Protein AF-A0A2N6LIE4-F1 (afdb_monomer_lite)

pLDDT: mean 82.17, std 19.76, range [39.72, 97.44]

Organism: NCBI:txid2019666

Structure (mmCIF, N/CA/C/O backbone):
data_AF-A0A2N6LIE4-F1
#
_entry.id   AF-A0A2N6LIE4-F1
#
loop_
_atom_site.group_PDB
_atom_site.id
_atom_site.type_symbol
_atom_site.label_atom_id
_atom_site.label_alt_id
_atom_site.label_comp_id
_atom_site.label_asym_id
_atom_site.label_entity_id
_atom_site.label_seq_id
_atom_site.pdbx_PDB_ins_code
_atom_site.Cartn_x
_atom_site.Cartn_y
_atom_site.Cartn_z
_atom_site.occupancy
_atom_site.B_iso_or_equiv
_atom_site.auth_seq_id
_atom_site.auth_comp_id
_atom_site.auth_asym_id
_atom_site.auth_atom_id
_atom_site.pdbx_PDB_model_num
ATOM 1 N N . ASN A 1 1 ? 58.459 -21.790 2.785 1.00 42.69 1 ASN A N 1
ATOM 2 C CA . ASN A 1 1 ? 58.069 -20.694 1.878 1.00 42.69 1 ASN A CA 1
ATOM 3 C C . ASN A 1 1 ? 56.649 -20.895 1.402 1.00 42.69 1 ASN A C 1
ATOM 5 O O . ASN A 1 1 ? 56.431 -21.705 0.515 1.00 42.69 1 ASN A O 1
ATOM 9 N N . ASN A 1 2 ? 55.710 -20.230 2.072 1.00 46.06 2 ASN A N 1
ATOM 10 C CA . ASN A 1 2 ? 54.716 -19.312 1.504 1.00 46.06 2 ASN A CA 1
ATOM 11 C C . ASN A 1 2 ? 53.668 -19.055 2.594 1.00 46.06 2 ASN A C 1
ATOM 13 O O . ASN A 1 2 ? 52.950 -19.953 3.018 1.00 46.06 2 ASN A O 1
ATOM 17 N N . GLN A 1 3 ? 53.720 -17.834 3.119 1.00 49.62 3 GLN A N 1
ATOM 18 C CA . GLN A 1 3 ? 52.863 -17.273 4.158 1.00 49.62 3 GLN A CA 1
ATOM 19 C C . GLN A 1 3 ? 51.540 -16.765 3.552 1.00 49.62 3 GLN A C 1
ATOM 21 O O . GLN A 1 3 ? 51.483 -16.538 2.344 1.00 49.62 3 GLN A O 1
ATOM 26 N N . ASN A 1 4 ? 50.566 -16.501 4.439 1.00 51.69 4 ASN A N 1
ATOM 27 C CA . ASN A 1 4 ? 49.189 -15.990 4.260 1.00 51.69 4 ASN A CA 1
ATOM 28 C C . ASN A 1 4 ? 48.129 -17.107 4.234 1.00 51.69 4 ASN A C 1
ATOM 30 O O . ASN A 1 4 ? 47.901 -17.717 3.199 1.00 51.69 4 ASN A O 1
ATOM 34 N N . LEU A 1 5 ? 47.514 -17.528 5.355 1.00 52.38 5 LEU A N 1
ATOM 35 C CA . LEU A 1 5 ? 46.733 -16.744 6.338 1.00 52.38 5 LEU A CA 1
ATOM 36 C C . LEU A 1 5 ? 45.834 -15.711 5.657 1.00 52.38 5 LEU A C 1
ATOM 38 O O . LEU A 1 5 ? 46.339 -14.645 5.347 1.00 52.38 5 LEU A O 1
ATOM 42 N N . ILE A 1 6 ? 44.549 -16.045 5.469 1.00 53.78 6 ILE A N 1
ATOM 43 C CA . ILE A 1 6 ? 43.360 -15.292 5.928 1.00 53.78 6 ILE A CA 1
ATOM 44 C C . ILE A 1 6 ? 42.154 -16.273 5.906 1.00 53.78 6 ILE A C 1
ATOM 46 O O . ILE A 1 6 ? 41.657 -16.634 4.848 1.00 53.78 6 ILE A O 1
ATOM 50 N N . ASN A 1 7 ? 41.776 -16.743 7.105 1.00 53.44 7 ASN A N 1
ATOM 51 C CA . ASN A 1 7 ? 40.414 -16.896 7.665 1.00 53.44 7 ASN A CA 1
ATOM 52 C C . ASN A 1 7 ? 39.383 -17.759 6.895 1.00 53.44 7 ASN A C 1
ATOM 54 O O . ASN A 1 7 ? 38.909 -17.398 5.829 1.00 53.44 7 ASN A O 1
ATOM 58 N N . GLN A 1 8 ? 39.004 -18.961 7.348 1.00 50.31 8 GLN A N 1
ATOM 59 C CA . GLN A 1 8 ? 38.075 -19.227 8.467 1.00 50.31 8 GLN A CA 1
ATOM 60 C C . GLN A 1 8 ? 36.862 -18.270 8.532 1.00 50.31 8 GLN A C 1
ATOM 62 O O . GLN A 1 8 ? 36.960 -17.189 9.090 1.00 50.31 8 GLN A O 1
ATOM 67 N N . GLN A 1 9 ? 35.708 -18.745 8.043 1.00 51.44 9 GLN A N 1
ATOM 68 C CA . GLN A 1 9 ? 34.366 -18.428 8.566 1.00 51.44 9 GLN A CA 1
ATOM 69 C C . GLN A 1 9 ? 33.821 -16.985 8.470 1.00 51.44 9 GLN A C 1
ATOM 71 O O . GLN A 1 9 ? 33.158 -16.544 9.395 1.00 51.44 9 GLN A O 1
ATOM 76 N N . GLU A 1 10 ? 33.953 -16.268 7.355 1.00 46.16 10 GLU A N 1
ATOM 77 C CA . GLU A 1 10 ? 33.236 -14.993 7.141 1.00 46.16 10 GLU A CA 1
ATOM 78 C C . GLU A 1 10 ? 33.002 -14.831 5.621 1.00 46.16 10 GLU A C 1
ATOM 80 O O . GLU A 1 10 ? 33.961 -14.746 4.875 1.00 46.16 10 GLU A O 1
ATOM 85 N N . GLN A 1 11 ? 31.819 -14.812 5.006 1.00 47.62 11 GLN A N 1
ATOM 86 C CA . GLN A 1 11 ? 30.458 -14.604 5.471 1.00 47.62 11 GLN A CA 1
ATOM 87 C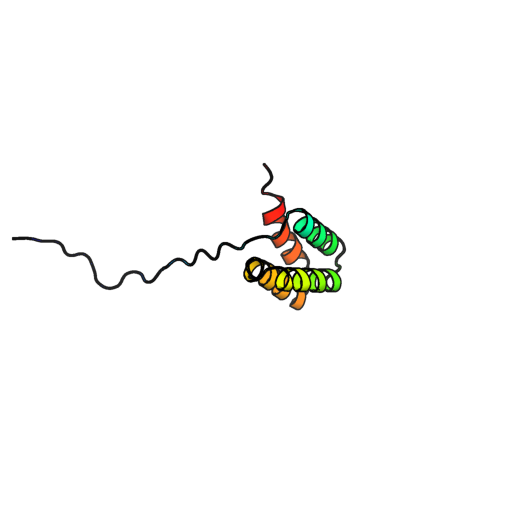 C . GLN A 1 11 ? 29.524 -15.270 4.447 1.00 47.62 11 GLN A C 1
ATOM 89 O O . GLN A 1 11 ? 29.584 -14.980 3.253 1.00 47.62 11 GLN A O 1
ATOM 94 N N . ASN A 1 12 ? 28.637 -16.144 4.920 1.00 42.16 12 ASN A N 1
ATOM 95 C CA . ASN A 1 12 ? 27.457 -16.608 4.190 1.00 42.16 12 ASN A CA 1
ATOM 96 C C . ASN A 1 12 ? 26.459 -15.449 4.031 1.00 42.16 12 ASN A C 1
ATOM 98 O O . ASN A 1 12 ? 25.358 -15.488 4.560 1.00 42.16 12 ASN A O 1
ATOM 102 N N . ASN A 1 13 ? 26.866 -14.404 3.324 1.00 46.69 13 ASN A N 1
ATOM 103 C CA . ASN A 1 13 ? 26.002 -13.341 2.856 1.00 46.69 13 ASN A CA 1
ATOM 104 C C . ASN A 1 13 ? 26.068 -13.388 1.333 1.00 46.69 13 ASN A C 1
ATOM 106 O O . ASN A 1 13 ? 26.604 -12.495 0.681 1.00 46.69 13 ASN A O 1
ATOM 110 N N . LEU A 1 14 ? 25.470 -14.433 0.752 1.00 45.72 14 LEU A N 1
ATOM 111 C CA . LEU A 1 14 ? 24.704 -14.198 -0.465 1.00 45.72 14 LEU A CA 1
ATOM 112 C C . LEU A 1 14 ? 23.641 -13.193 -0.030 1.00 45.72 14 LEU A C 1
ATOM 114 O O . LEU A 1 14 ? 22.588 -13.581 0.467 1.00 45.72 14 LEU A O 1
ATOM 118 N N . LEU A 1 15 ? 23.999 -11.907 -0.077 1.00 46.16 15 LEU A N 1
ATOM 119 C CA . LEU A 1 15 ? 23.076 -10.798 0.008 1.00 46.16 15 LEU A CA 1
ATOM 120 C C . LEU A 1 15 ? 22.092 -11.088 -1.124 1.00 46.16 15 LEU A C 1
ATOM 122 O O . LEU A 1 15 ? 22.328 -10.739 -2.279 1.00 46.16 15 LEU A O 1
ATOM 126 N N . LEU A 1 16 ? 21.018 -11.808 -0.803 1.00 43.91 16 LEU A N 1
ATOM 127 C CA . LEU A 1 16 ? 19.763 -11.699 -1.504 1.00 43.91 16 LEU A CA 1
ATOM 128 C C . LEU A 1 16 ? 19.407 -10.235 -1.293 1.00 43.91 16 LEU A C 1
ATOM 130 O O . LEU A 1 16 ? 18.743 -9.865 -0.331 1.00 43.91 16 LEU A O 1
ATOM 134 N N . THR A 1 17 ? 19.967 -9.364 -2.129 1.00 44.00 17 THR A N 1
ATOM 135 C CA . THR A 1 17 ? 19.384 -8.066 -2.385 1.00 44.00 17 THR A CA 1
ATOM 136 C C . THR A 1 17 ? 18.028 -8.412 -2.970 1.00 44.00 17 THR A C 1
ATOM 138 O O . THR A 1 17 ? 17.906 -8.560 -4.188 1.00 44.00 17 THR A O 1
ATOM 141 N N . GLU A 1 18 ? 17.051 -8.677 -2.096 1.00 55.03 18 GLU A N 1
ATOM 142 C CA . GLU A 1 18 ? 15.644 -8.789 -2.433 1.00 55.03 18 GLU A CA 1
ATOM 143 C C . GLU A 1 18 ? 15.293 -7.445 -3.043 1.00 55.03 18 GLU A C 1
ATOM 145 O O . GLU A 1 18 ? 14.962 -6.465 -2.377 1.00 55.03 18 GLU A O 1
ATOM 150 N N . THR A 1 19 ? 15.535 -7.361 -4.343 1.00 72.31 19 THR A N 1
ATOM 151 C CA . THR A 1 19 ? 15.232 -6.192 -5.129 1.00 72.31 19 THR A CA 1
ATOM 152 C C . THR A 1 19 ? 13.728 -6.229 -5.206 1.00 72.31 19 THR A C 1
ATOM 154 O O . THR A 1 19 ? 13.165 -7.031 -5.947 1.00 72.31 19 THR A O 1
ATOM 157 N N . ILE A 1 20 ? 13.083 -5.435 -4.356 1.00 80.75 20 ILE A N 1
ATOM 158 C CA . ILE A 1 20 ? 11.639 -5.280 -4.387 1.00 80.75 20 ILE A CA 1
ATOM 159 C C . ILE A 1 20 ? 11.305 -4.737 -5.774 1.00 80.75 20 ILE A C 1
ATOM 161 O O . ILE A 1 20 ? 11.572 -3.572 -6.075 1.00 80.75 20 ILE A O 1
ATOM 165 N N . ILE A 1 21 ? 10.761 -5.601 -6.631 1.00 86.06 21 ILE A N 1
ATOM 166 C CA . ILE A 1 21 ? 10.290 -5.204 -7.950 1.00 86.06 21 ILE A CA 1
ATOM 167 C C . ILE A 1 21 ? 8.957 -4.498 -7.741 1.00 86.06 21 ILE A C 1
ATOM 169 O O . ILE A 1 21 ? 7.977 -5.104 -7.305 1.00 86.06 21 ILE A O 1
ATOM 173 N N . ALA A 1 22 ? 8.939 -3.199 -8.018 1.00 85.81 22 ALA A N 1
ATOM 174 C CA . ALA A 1 22 ? 7.716 -2.419 -7.984 1.00 85.81 22 ALA A CA 1
ATOM 175 C C . ALA A 1 22 ? 6.874 -2.682 -9.249 1.00 85.81 22 ALA A C 1
ATOM 177 O O . ALA A 1 22 ? 7.445 -2.879 -10.329 1.00 85.81 22 ALA A O 1
ATOM 178 N N . PRO A 1 23 ? 5.535 -2.672 -9.138 1.00 89.81 23 PRO A N 1
ATOM 179 C CA . PRO A 1 23 ? 4.650 -2.642 -10.297 1.00 89.81 23 PRO A CA 1
ATOM 180 C C . PRO A 1 23 ? 4.793 -1.324 -11.089 1.00 89.81 23 PRO A C 1
ATOM 182 O O . PRO A 1 23 ? 5.453 -0.388 -10.620 1.00 89.81 23 PRO A O 1
ATOM 185 N N . PRO A 1 24 ? 4.195 -1.241 -12.293 1.00 91.19 24 PRO A N 1
ATOM 186 C CA . PRO A 1 24 ? 4.125 -0.020 -13.093 1.00 91.19 24 PRO A CA 1
ATOM 187 C C . PRO A 1 24 ? 3.685 1.215 -12.301 1.00 91.19 24 PRO A C 1
ATOM 189 O O . PRO A 1 24 ? 2.915 1.135 -11.342 1.00 91.19 24 PRO A O 1
ATOM 192 N N . ILE A 1 25 ? 4.157 2.388 -12.725 1.00 90.06 25 ILE A N 1
ATOM 193 C CA . ILE A 1 25 ? 3.909 3.648 -12.016 1.00 90.06 25 ILE A CA 1
ATOM 194 C C . ILE A 1 25 ? 2.414 3.999 -11.958 1.00 90.06 25 ILE A C 1
ATOM 196 O O . ILE A 1 25 ? 1.968 4.637 -11.005 1.00 90.06 25 ILE A O 1
ATOM 200 N N . GLU A 1 26 ? 1.620 3.563 -12.937 1.00 92.19 26 GLU A N 1
ATOM 201 C CA . GLU A 1 26 ? 0.162 3.694 -12.943 1.00 92.19 26 GLU A CA 1
ATOM 202 C C . GLU A 1 26 ? -0.474 2.967 -11.750 1.00 92.19 26 GLU A C 1
ATOM 204 O O . GLU A 1 26 ? -1.284 3.560 -11.031 1.00 92.19 26 GLU A O 1
ATOM 209 N N . ASP A 1 27 ? -0.043 1.732 -11.481 1.00 94.19 27 ASP A N 1
ATOM 210 C CA . ASP A 1 27 ? -0.528 0.933 -10.354 1.00 94.19 27 ASP A CA 1
ATOM 211 C C . ASP A 1 27 ? -0.108 1.565 -9.020 1.00 94.19 27 ASP A C 1
ATOM 213 O O . ASP A 1 27 ? -0.913 1.682 -8.093 1.00 94.19 27 ASP A O 1
ATOM 217 N N . ILE A 1 28 ? 1.132 2.063 -8.928 1.00 94.69 28 ILE A N 1
ATOM 218 C CA . ILE A 1 28 ? 1.615 2.789 -7.742 1.00 94.69 28 ILE A CA 1
ATOM 219 C C . ILE A 1 28 ? 0.770 4.044 -7.481 1.00 94.69 28 ILE A C 1
ATOM 221 O O . ILE A 1 28 ? 0.372 4.293 -6.341 1.00 94.69 28 ILE A O 1
ATOM 225 N N . ASN A 1 29 ? 0.471 4.829 -8.520 1.00 94.25 29 ASN A N 1
ATOM 226 C CA . ASN A 1 29 ? -0.356 6.030 -8.407 1.00 94.25 29 ASN A CA 1
ATOM 227 C C . ASN A 1 29 ? -1.781 5.701 -7.953 1.00 94.25 29 ASN A C 1
ATOM 229 O O . ASN A 1 29 ? -2.319 6.387 -7.080 1.00 94.25 29 ASN A O 1
ATOM 233 N N . GLN A 1 30 ? -2.380 4.637 -8.494 1.00 95.94 30 GLN A N 1
ATOM 234 C CA . GLN A 1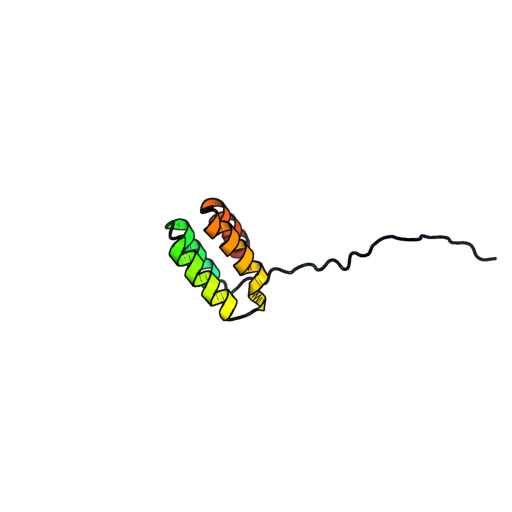 30 ? -3.703 4.173 -8.080 1.00 95.94 30 GLN A CA 1
ATOM 235 C C . GLN A 1 30 ? -3.713 3.763 -6.602 1.00 95.94 30 GLN A C 1
ATOM 237 O O . GLN A 1 30 ? -4.587 4.189 -5.843 1.00 95.94 30 GLN A O 1
ATOM 242 N N . LEU A 1 31 ? -2.727 2.976 -6.165 1.00 96.75 31 LEU A N 1
ATOM 243 C CA . LEU A 1 31 ? -2.586 2.585 -4.761 1.00 96.75 31 LEU A CA 1
ATOM 244 C C . LEU A 1 31 ? -2.390 3.804 -3.851 1.00 96.75 31 LEU A C 1
ATOM 246 O O . LEU A 1 31 ? -2.967 3.863 -2.762 1.00 96.75 31 LEU A O 1
ATOM 250 N N . TYR A 1 32 ? -1.615 4.793 -4.297 1.00 96.25 32 TYR A N 1
ATOM 251 C CA . TYR A 1 32 ? -1.344 6.001 -3.526 1.00 96.25 32 TYR A CA 1
ATOM 252 C C . TYR A 1 32 ? -2.583 6.894 -3.391 1.00 96.25 32 TYR A C 1
ATOM 254 O O . TYR A 1 32 ? -2.880 7.361 -2.292 1.00 96.25 32 TYR A O 1
ATOM 262 N N . ASP A 1 33 ? -3.370 7.064 -4.454 1.00 96.69 33 ASP A N 1
ATOM 263 C CA . ASP A 1 33 ? -4.654 7.773 -4.403 1.00 96.69 33 ASP A CA 1
ATOM 264 C C . ASP A 1 33 ? -5.641 7.099 -3.430 1.00 96.69 33 ASP A C 1
ATOM 266 O O . ASP A 1 33 ? -6.267 7.765 -2.596 1.00 96.69 33 ASP A O 1
ATOM 270 N N . LEU A 1 34 ? -5.728 5.765 -3.455 1.00 97.44 34 LEU A N 1
ATOM 271 C CA . LEU A 1 34 ? -6.526 5.012 -2.485 1.00 97.44 34 LEU A CA 1
ATOM 272 C C . LEU A 1 34 ? -6.016 5.209 -1.049 1.00 97.44 34 LEU A C 1
ATOM 274 O O . LEU A 1 34 ? -6.828 5.330 -0.124 1.00 97.44 34 LEU A O 1
ATOM 278 N N . ALA A 1 35 ? -4.695 5.282 -0.860 1.00 96.19 35 ALA A N 1
ATOM 279 C CA . ALA A 1 35 ? -4.067 5.534 0.433 1.00 96.19 35 ALA A CA 1
ATOM 280 C C . ALA A 1 35 ? -4.361 6.944 0.970 1.00 96.19 35 ALA A C 1
ATOM 282 O O . ALA A 1 35 ? -4.660 7.094 2.157 1.00 96.19 35 ALA A O 1
ATOM 283 N N . LEU A 1 36 ? -4.365 7.965 0.108 1.00 95.31 36 LEU A N 1
ATOM 284 C CA . LEU A 1 36 ? -4.770 9.330 0.463 1.00 95.31 36 LEU A CA 1
ATOM 285 C C . LEU A 1 36 ? -6.251 9.410 0.859 1.00 95.31 36 LEU A C 1
ATOM 287 O O . LEU A 1 36 ? -6.618 10.163 1.758 1.00 95.31 36 LEU A O 1
ATOM 291 N N . LYS A 1 37 ? -7.105 8.597 0.229 1.00 96.50 37 LYS A N 1
ATOM 292 C CA . LYS A 1 37 ? -8.545 8.507 0.525 1.00 96.50 37 LYS A CA 1
ATOM 293 C C . LYS A 1 37 ? -8.877 7.591 1.712 1.00 96.50 37 LYS A C 1
ATOM 295 O O . LYS A 1 37 ? -10.056 7.396 2.009 1.00 96.50 37 LYS A O 1
ATOM 300 N N . GLY A 1 38 ? -7.878 6.977 2.356 1.00 94.75 38 GLY A N 1
ATOM 301 C CA . GLY A 1 38 ? -8.075 6.044 3.472 1.00 94.75 38 GLY A CA 1
ATOM 302 C C . GLY A 1 38 ? -8.800 4.747 3.089 1.00 94.75 38 GLY A C 1
ATOM 303 O O . GLY A 1 38 ? -9.415 4.097 3.934 1.00 94.75 38 GLY A O 1
ATOM 304 N N . ARG A 1 39 ? -8.774 4.354 1.810 1.00 97.00 39 ARG A N 1
ATOM 305 C CA . ARG A 1 39 ? -9.530 3.209 1.278 1.00 97.00 39 ARG A CA 1
ATOM 306 C C . ARG A 1 39 ? -8.780 1.888 1.479 1.00 97.00 39 ARG A C 1
ATOM 308 O O . ARG A 1 39 ? -8.506 1.185 0.514 1.00 97.00 39 ARG A O 1
ATOM 315 N N . ILE A 1 40 ? -8.499 1.517 2.729 1.00 94.25 40 ILE A N 1
ATOM 316 C CA . ILE A 1 40 ? -7.675 0.340 3.084 1.00 94.25 40 ILE A CA 1
ATOM 317 C C . ILE A 1 40 ? -8.171 -0.955 2.420 1.00 94.25 40 ILE A C 1
ATOM 319 O O . ILE A 1 40 ? -7.378 -1.681 1.832 1.00 94.25 40 ILE A O 1
ATOM 323 N N . VAL A 1 41 ? -9.483 -1.208 2.426 1.00 95.25 41 VAL A N 1
ATOM 324 C CA . VAL A 1 41 ? -10.065 -2.406 1.787 1.00 95.25 41 VAL A CA 1
ATOM 325 C C . VAL A 1 41 ? -9.855 -2.410 0.267 1.00 95.25 41 VAL A C 1
ATOM 327 O O . VAL A 1 41 ? -9.679 -3.467 -0.332 1.00 95.25 41 VAL A O 1
ATOM 330 N N . ALA A 1 42 ? -9.881 -1.241 -0.378 1.00 96.88 42 ALA A N 1
ATOM 331 C CA . ALA A 1 42 ? -9.630 -1.143 -1.814 1.00 96.88 42 ALA A CA 1
ATOM 332 C C . ALA A 1 42 ? -8.143 -1.346 -2.135 1.00 96.88 42 ALA A C 1
ATOM 334 O O . ALA A 1 42 ? -7.836 -2.040 -3.097 1.00 96.88 42 ALA A O 1
ATOM 335 N N . ILE A 1 43 ? -7.244 -0.803 -1.303 1.00 96.94 43 ILE A N 1
ATOM 336 C CA . ILE A 1 43 ? -5.793 -1.026 -1.407 1.00 96.94 43 ILE A CA 1
ATOM 337 C C . ILE A 1 43 ? -5.499 -2.520 -1.320 1.00 96.94 43 ILE A C 1
ATOM 339 O O . ILE A 1 43 ? -4.857 -3.060 -2.209 1.00 96.94 43 ILE A O 1
ATOM 343 N N . GLN A 1 44 ? -6.022 -3.196 -0.293 1.00 96.38 44 GLN A N 1
ATOM 344 C CA . GLN A 1 44 ? -5.820 -4.630 -0.107 1.00 96.38 44 GLN A CA 1
ATOM 345 C C . GLN A 1 44 ? -6.234 -5.427 -1.352 1.00 96.38 44 GLN A C 1
ATOM 347 O O . GLN A 1 44 ? -5.438 -6.201 -1.871 1.00 96.38 44 GLN A O 1
ATOM 352 N N . LYS A 1 45 ? -7.445 -5.188 -1.873 1.00 96.81 45 LYS A N 1
ATOM 353 C CA . LYS A 1 45 ? -7.939 -5.878 -3.074 1.00 96.81 45 LYS A CA 1
ATOM 354 C C . LYS A 1 45 ? -7.056 -5.646 -4.293 1.00 96.81 45 LYS A C 1
ATOM 356 O O . LYS A 1 45 ? -6.864 -6.561 -5.084 1.00 96.81 45 LYS A O 1
ATOM 361 N N . GLU A 1 46 ? -6.569 -4.427 -4.482 1.00 95.88 46 GLU A N 1
ATOM 362 C CA . GLU A 1 46 ? -5.742 -4.106 -5.642 1.00 95.88 46 GLU A CA 1
ATOM 363 C C . GLU A 1 46 ? -4.355 -4.741 -5.541 1.00 95.88 46 GLU A C 1
ATOM 365 O O . GLU A 1 46 ? -3.857 -5.315 -6.504 1.00 95.88 46 GLU A O 1
ATOM 370 N N . VAL A 1 47 ? -3.774 -4.736 -4.344 1.00 95.69 47 VAL A N 1
ATOM 371 C CA . VAL A 1 47 ? -2.494 -5.387 -4.064 1.00 95.69 47 VAL A CA 1
ATOM 372 C C . VAL A 1 47 ? -2.590 -6.908 -4.207 1.00 95.69 47 VAL A C 1
ATOM 374 O O . VAL A 1 47 ? -1.686 -7.523 -4.767 1.00 95.69 47 VAL A O 1
ATOM 377 N N . GLU A 1 48 ? -3.693 -7.522 -3.771 1.00 95.31 48 GLU A N 1
ATOM 378 C CA . GLU A 1 48 ? -3.953 -8.953 -3.976 1.00 95.31 48 GLU A CA 1
ATOM 379 C C . GLU A 1 48 ? -4.040 -9.310 -5.467 1.00 95.31 48 GLU A C 1
ATOM 381 O O . GLU A 1 48 ? -3.483 -10.326 -5.883 1.00 95.31 48 GLU A O 1
ATOM 386 N N . LYS A 1 49 ? -4.673 -8.467 -6.296 1.00 94.94 49 LYS A N 1
ATOM 387 C CA . LYS A 1 49 ? -4.679 -8.666 -7.755 1.00 94.94 49 LYS A CA 1
ATOM 388 C C . LYS A 1 49 ? -3.281 -8.543 -8.352 1.00 94.94 49 LYS A C 1
ATOM 390 O O . LYS A 1 49 ? -2.924 -9.358 -9.193 1.00 94.94 49 LYS A O 1
ATOM 395 N N . LEU A 1 50 ? -2.494 -7.554 -7.925 1.00 93.69 50 LEU A N 1
ATOM 396 C CA . LEU A 1 50 ? -1.120 -7.370 -8.405 1.00 93.69 50 LEU A CA 1
ATOM 397 C C . LEU A 1 50 ? -0.239 -8.577 -8.069 1.00 93.69 50 LEU A C 1
ATOM 399 O O . LEU A 1 50 ? 0.521 -9.029 -8.920 1.00 93.69 50 LEU A O 1
ATOM 403 N N . ALA A 1 51 ? -0.394 -9.140 -6.869 1.00 91.88 51 ALA A N 1
ATOM 404 C CA . ALA A 1 51 ? 0.322 -10.345 -6.455 1.00 91.88 51 ALA A CA 1
ATOM 405 C C . ALA A 1 51 ? -0.053 -11.571 -7.305 1.00 91.88 51 ALA A C 1
ATOM 407 O O . ALA A 1 51 ? 0.788 -12.428 -7.556 1.00 91.88 51 ALA A O 1
ATOM 408 N N . GLN A 1 52 ? -1.312 -11.656 -7.749 1.00 92.81 52 GLN A N 1
ATOM 409 C CA . GLN A 1 52 ? -1.793 -12.718 -8.640 1.00 92.81 52 GLN A CA 1
ATOM 410 C C . GLN A 1 52 ? -1.403 -12.500 -10.106 1.00 92.81 52 GLN A C 1
ATOM 412 O O . GLN A 1 52 ? -1.330 -13.467 -10.861 1.00 92.81 52 GLN A O 1
ATOM 417 N N . LEU A 1 53 ? -1.195 -11.248 -10.520 1.00 91.88 53 LEU A N 1
ATOM 418 C CA . LEU A 1 53 ? -0.836 -10.897 -11.890 1.00 91.88 53 LEU A CA 1
ATOM 419 C C . LEU A 1 53 ? 0.603 -11.305 -12.215 1.00 91.88 53 LEU A C 1
ATOM 421 O 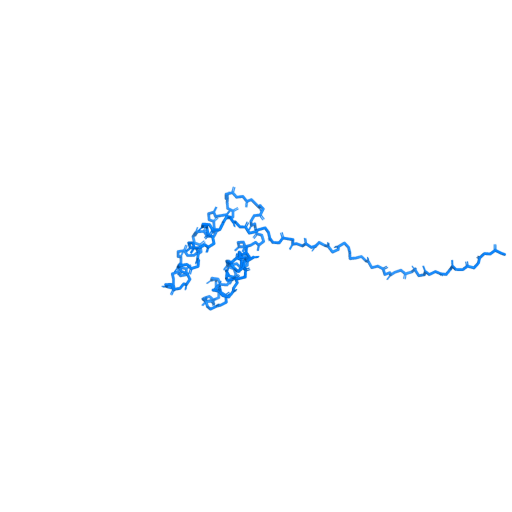O . LEU A 1 53 ? 0.861 -11.823 -13.299 1.00 91.88 53 LEU A O 1
ATOM 425 N N . ASP A 1 54 ? 1.529 -11.056 -11.289 1.00 89.25 54 ASP A N 1
ATOM 426 C CA . ASP A 1 54 ? 2.944 -11.354 -11.481 1.00 89.25 54 ASP A CA 1
ATOM 427 C C . ASP A 1 54 ? 3.646 -11.604 -10.139 1.00 89.25 54 ASP A C 1
ATOM 429 O O . ASP A 1 54 ? 3.740 -10.723 -9.280 1.00 89.25 54 ASP A O 1
ATOM 433 N N . GLU A 1 55 ? 4.198 -12.808 -9.978 1.00 88.88 55 GLU A N 1
ATOM 434 C CA . GLU A 1 55 ? 4.900 -13.228 -8.760 1.00 88.88 55 GLU A CA 1
ATOM 435 C C . GLU A 1 55 ? 6.120 -12.353 -8.443 1.00 88.88 55 GLU A C 1
ATOM 437 O O . GLU A 1 55 ? 6.538 -12.265 -7.286 1.00 88.88 55 GLU A O 1
ATOM 442 N N . ARG A 1 56 ? 6.677 -11.645 -9.436 1.00 90.31 56 ARG A N 1
ATOM 443 C CA . ARG A 1 56 ? 7.797 -10.717 -9.226 1.00 90.31 56 ARG A CA 1
ATOM 444 C C . ARG A 1 56 ? 7.425 -9.570 -8.288 1.00 90.31 56 ARG A C 1
ATOM 446 O O . ARG A 1 56 ? 8.300 -9.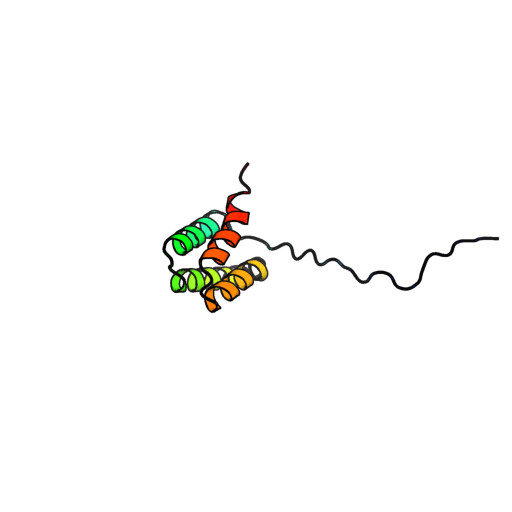050 -7.603 1.00 90.31 56 ARG A O 1
ATOM 453 N N . TYR A 1 57 ? 6.142 -9.211 -8.204 1.00 91.56 57 TYR A N 1
ATOM 454 C CA . TYR A 1 57 ? 5.647 -8.183 -7.287 1.00 91.56 57 TYR A CA 1
ATOM 455 C C . TYR A 1 57 ? 5.377 -8.712 -5.873 1.00 91.56 57 TYR A C 1
ATOM 457 O O . TYR A 1 57 ? 4.929 -7.950 -5.017 1.00 91.56 57 TYR A O 1
ATOM 465 N N . SER A 1 58 ? 5.637 -9.992 -5.585 1.00 89.44 58 SER A N 1
ATOM 466 C CA . SER A 1 58 ? 5.326 -10.610 -4.289 1.00 89.44 58 SER A CA 1
ATOM 467 C C . SER A 1 58 ? 5.927 -9.834 -3.109 1.00 89.44 58 SER A C 1
ATOM 469 O O . SER A 1 58 ? 5.193 -9.429 -2.214 1.00 89.44 58 SER A O 1
ATOM 471 N N . SER A 1 59 ? 7.219 -9.491 -3.145 1.00 90.75 59 SER A N 1
ATOM 472 C CA . SER A 1 59 ? 7.854 -8.724 -2.059 1.00 90.75 59 SER A CA 1
ATOM 473 C C . SER A 1 59 ? 7.231 -7.335 -1.866 1.00 90.75 59 SER A C 1
ATOM 475 O O . SER A 1 59 ? 7.042 -6.884 -0.740 1.00 90.75 59 SER A O 1
ATOM 477 N N . PHE A 1 60 ? 6.865 -6.659 -2.960 1.00 93.88 60 PHE A N 1
ATOM 478 C CA . PHE A 1 60 ? 6.209 -5.349 -2.908 1.00 93.88 60 PHE A CA 1
ATOM 479 C C . PHE A 1 60 ? 4.799 -5.450 -2.314 1.00 93.88 60 PHE A C 1
ATOM 481 O O . PHE A 1 60 ? 4.407 -4.676 -1.440 1.00 93.88 60 PHE A O 1
ATOM 488 N N . THR A 1 61 ? 4.028 -6.419 -2.799 1.00 95.19 61 THR A N 1
ATOM 489 C CA . THR A 1 61 ? 2.629 -6.611 -2.420 1.00 95.19 61 THR A CA 1
ATOM 490 C C . THR A 1 61 ? 2.502 -7.099 -0.980 1.00 95.19 61 THR A C 1
ATOM 492 O O . THR A 1 61 ? 1.662 -6.589 -0.243 1.00 95.19 61 THR A O 1
ATOM 495 N N . GLN A 1 62 ? 3.375 -8.004 -0.532 1.00 95.19 62 GLN A N 1
ATOM 496 C CA . GLN A 1 62 ? 3.406 -8.494 0.847 1.00 95.19 62 GLN A CA 1
ATOM 497 C C . GLN A 1 62 ? 3.613 -7.373 1.868 1.00 95.19 62 GLN A C 1
ATOM 499 O O . GLN A 1 62 ? 2.906 -7.344 2.878 1.00 95.19 62 GLN A O 1
ATOM 504 N N . GLU A 1 63 ? 4.511 -6.425 1.591 1.00 94.62 63 GLU A N 1
ATOM 505 C CA . GLU A 1 63 ? 4.758 -5.292 2.486 1.00 94.62 63 GLU A CA 1
ATOM 506 C C . GLU A 1 63 ? 3.494 -4.436 2.650 1.00 94.62 63 GLU A C 1
ATOM 508 O O . GLU A 1 63 ? 3.062 -4.145 3.767 1.00 94.62 63 GLU A O 1
ATOM 513 N N . ILE A 1 64 ? 2.812 -4.103 1.549 1.00 95.50 64 ILE A N 1
ATOM 514 C CA . ILE A 1 64 ? 1.568 -3.326 1.627 1.00 95.50 64 ILE A CA 1
ATOM 515 C C . ILE A 1 64 ? 0.463 -4.128 2.318 1.00 95.50 64 ILE A C 1
ATOM 517 O O . ILE A 1 64 ? -0.247 -3.575 3.160 1.00 95.50 64 ILE A O 1
ATOM 521 N N . LEU A 1 65 ? 0.321 -5.426 2.028 1.00 95.94 65 LEU A N 1
ATOM 522 C CA . LEU A 1 65 ? -0.671 -6.276 2.693 1.00 95.94 65 LEU A CA 1
ATOM 523 C C . LEU A 1 65 ? -0.453 -6.300 4.206 1.00 95.94 65 LEU A C 1
ATOM 525 O O . LEU A 1 65 ? -1.408 -6.111 4.964 1.00 95.94 65 LEU A O 1
ATOM 529 N N . HIS A 1 66 ? 0.793 -6.428 4.656 1.00 96.31 66 HIS A N 1
ATOM 530 C CA . HIS A 1 66 ? 1.138 -6.368 6.071 1.00 96.31 66 HIS A CA 1
ATOM 531 C C . HIS A 1 66 ? 0.702 -5.045 6.725 1.00 96.31 66 HIS A C 1
ATOM 533 O O . HIS A 1 66 ? 0.107 -5.037 7.808 1.00 96.31 66 HIS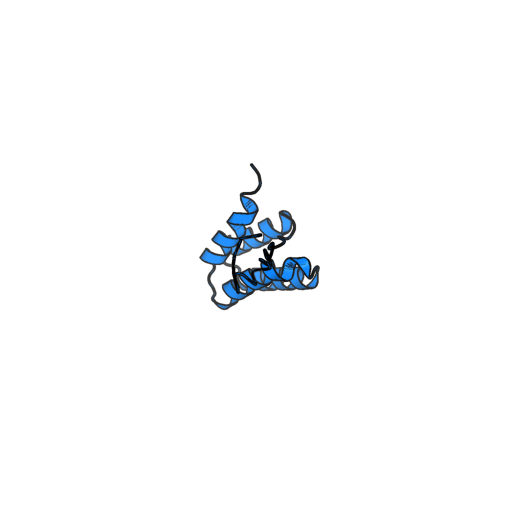 A O 1
ATOM 539 N N . LEU A 1 67 ? 0.929 -3.919 6.046 1.00 96.06 67 LEU A N 1
ATOM 540 C CA . LEU A 1 67 ? 0.515 -2.600 6.524 1.00 96.06 67 LEU A CA 1
ATOM 541 C C . LEU A 1 67 ? -1.014 -2.424 6.516 1.00 96.06 67 LEU A C 1
ATOM 543 O O . LEU A 1 67 ? -1.563 -1.814 7.439 1.00 96.06 67 LEU A O 1
ATOM 547 N N . THR A 1 68 ? -1.721 -2.983 5.524 1.00 94.69 68 THR A N 1
ATOM 548 C CA . THR A 1 68 ? -3.196 -2.943 5.468 1.00 94.69 68 THR A CA 1
ATOM 549 C C . THR A 1 68 ? -3.834 -3.723 6.616 1.00 94.69 68 THR A C 1
AT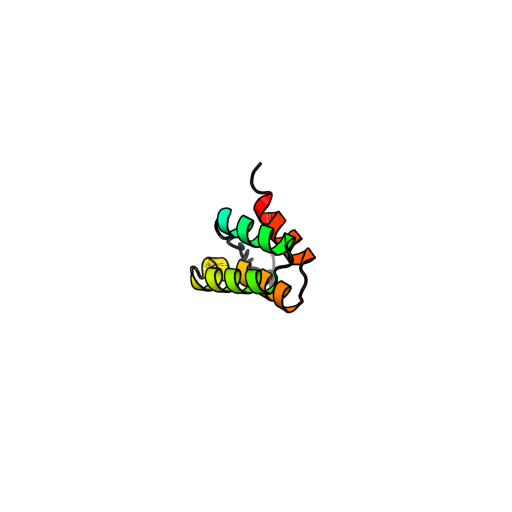OM 551 O O . THR A 1 68 ? -4.767 -3.215 7.235 1.00 94.69 68 THR A O 1
ATOM 554 N N . GLN A 1 69 ? -3.286 -4.890 6.978 1.00 94.56 69 GLN A N 1
ATOM 555 C CA . GLN A 1 69 ? -3.754 -5.699 8.113 1.00 94.56 69 GLN A CA 1
ATOM 556 C C . GLN A 1 69 ? -3.616 -4.962 9.450 1.00 94.56 69 GLN A C 1
ATOM 558 O O . GLN A 1 69 ? -4.432 -5.134 10.354 1.00 94.56 69 GLN A O 1
ATOM 563 N N . LYS A 1 70 ? -2.594 -4.110 9.570 1.00 95.50 70 LYS A N 1
ATOM 564 C CA . LYS A 1 70 ? -2.359 -3.257 10.741 1.00 95.50 70 LYS A CA 1
ATOM 565 C C . LYS A 1 70 ? -3.080 -1.907 10.667 1.00 95.50 70 LYS A C 1
ATOM 567 O O . LYS A 1 70 ? -2.910 -1.089 11.567 1.00 95.50 70 LYS A O 1
ATOM 572 N N . PHE A 1 71 ? -3.853 -1.653 9.608 1.00 93.12 71 PHE A N 1
ATOM 573 C CA . PHE A 1 71 ? -4.517 -0.375 9.335 1.00 93.12 71 PHE A CA 1
ATOM 574 C C . PHE A 1 71 ? -3.559 0.836 9.341 1.00 93.12 71 PHE A C 1
ATOM 576 O O . PHE A 1 71 ? -3.949 1.962 9.655 1.00 93.12 71 PHE A O 1
ATOM 583 N N . GLN A 1 72 ? -2.290 0.628 8.975 1.00 95.81 72 GLN A N 1
ATOM 584 C CA . GLN A 1 72 ? -1.241 1.651 9.032 1.00 95.81 72 GLN A CA 1
ATOM 585 C C . GLN A 1 72 ? -1.223 2.513 7.765 1.00 95.81 72 GLN A C 1
ATOM 587 O O . GLN A 1 72 ? -0.271 2.492 6.988 1.00 95.81 72 GLN A O 1
ATOM 592 N N . ILE A 1 73 ? -2.280 3.301 7.553 1.00 94.50 73 ILE A N 1
ATOM 593 C CA . ILE A 1 73 ? -2.458 4.082 6.318 1.00 94.50 73 ILE A CA 1
ATOM 594 C C . ILE A 1 73 ? -1.295 5.042 6.027 1.00 94.50 73 ILE A C 1
ATOM 596 O O . ILE A 1 73 ? -0.869 5.159 4.882 1.00 94.50 73 ILE A O 1
ATOM 600 N N . ASN A 1 74 ? -0.731 5.671 7.061 1.00 95.44 74 ASN A N 1
ATOM 601 C CA . ASN A 1 74 ? 0.401 6.588 6.909 1.00 95.44 74 ASN A CA 1
ATOM 602 C C . ASN A 1 74 ? 1.655 5.849 6.423 1.00 95.44 74 ASN A C 1
ATOM 604 O O . ASN A 1 74 ? 2.321 6.323 5.508 1.00 95.44 74 ASN A O 1
ATOM 608 N N . ALA A 1 75 ? 1.919 4.654 6.958 1.00 96.06 75 ALA A N 1
ATOM 609 C CA . ALA A 1 75 ? 3.046 3.831 6.529 1.00 96.06 75 ALA A CA 1
ATOM 610 C C . ALA A 1 75 ? 2.878 3.356 5.076 1.00 96.06 75 ALA A C 1
ATOM 612 O O . ALA A 1 75 ? 3.847 3.344 4.324 1.00 96.06 75 ALA A O 1
ATOM 613 N N . ILE A 1 76 ? 1.647 3.037 4.650 1.00 95.88 76 ILE A N 1
ATOM 614 C CA . ILE A 1 76 ? 1.350 2.704 3.245 1.00 95.88 76 ILE A CA 1
ATOM 615 C C . ILE A 1 76 ? 1.678 3.895 2.337 1.00 95.88 76 ILE A C 1
ATOM 617 O O . ILE A 1 76 ? 2.335 3.728 1.312 1.00 95.88 76 ILE A O 1
ATOM 621 N N . GLN A 1 77 ? 1.262 5.108 2.715 1.00 95.00 77 GLN A N 1
ATOM 622 C CA . GLN A 1 77 ? 1.568 6.316 1.943 1.00 95.00 77 GLN A CA 1
ATOM 623 C C . GLN A 1 77 ? 3.078 6.563 1.849 1.00 95.00 77 GLN A C 1
ATOM 625 O O . GLN A 1 77 ? 3.582 6.857 0.767 1.00 95.00 77 GLN A O 1
ATOM 630 N N . GLU A 1 78 ? 3.805 6.449 2.961 1.00 94.69 78 GLU A N 1
ATOM 631 C CA . GLU A 1 78 ? 5.261 6.618 2.988 1.00 94.69 78 GLU A CA 1
ATOM 632 C C . GLU A 1 78 ? 5.984 5.557 2.162 1.00 94.69 78 GLU A C 1
ATOM 634 O O . GLU A 1 78 ? 6.938 5.879 1.457 1.00 94.69 78 GLU A O 1
ATOM 639 N N . PHE A 1 79 ? 5.518 4.309 2.208 1.00 93.69 79 PHE A N 1
ATOM 640 C CA . PHE A 1 79 ? 6.050 3.228 1.391 1.00 93.69 79 PHE A CA 1
ATOM 641 C C . PHE A 1 79 ? 5.864 3.519 -0.102 1.00 93.69 79 PHE A C 1
ATOM 643 O O . PHE A 1 79 ? 6.844 3.536 -0.842 1.00 93.69 79 PHE A O 1
ATOM 650 N N . LEU A 1 80 ? 4.641 3.840 -0.535 1.00 93.75 80 LEU A N 1
ATOM 651 C CA . LEU A 1 80 ? 4.323 4.124 -1.940 1.00 93.75 80 LEU A CA 1
ATOM 652 C C . LEU A 1 80 ? 5.066 5.357 -2.478 1.00 93.75 80 LEU A C 1
ATOM 654 O O . LEU A 1 80 ? 5.546 5.341 -3.610 1.00 93.75 80 LEU A O 1
ATOM 658 N N . LYS A 1 81 ? 5.249 6.400 -1.655 1.00 91.75 81 LYS A N 1
ATOM 659 C CA . LYS A 1 81 ? 6.025 7.599 -2.024 1.00 91.75 81 LYS A CA 1
ATOM 660 C C . LYS A 1 81 ? 7.456 7.284 -2.459 1.00 91.75 81 LYS A C 1
ATOM 662 O O . LYS A 1 81 ? 7.966 7.962 -3.345 1.00 91.75 81 LYS A O 1
ATOM 667 N N . LYS A 1 82 ? 8.098 6.260 -1.883 1.00 90.06 82 LYS A N 1
ATOM 668 C CA . LYS A 1 82 ? 9.469 5.860 -2.258 1.00 90.06 82 LYS A CA 1
ATOM 669 C C . LYS A 1 82 ? 9.573 5.469 -3.734 1.00 90.06 82 LYS A C 1
ATOM 671 O O . LYS A 1 82 ? 10.616 5.682 -4.336 1.00 90.06 82 LYS A O 1
ATOM 676 N N . TYR A 1 83 ? 8.490 4.944 -4.302 1.00 88.88 83 TYR A N 1
ATOM 677 C CA . TYR A 1 83 ? 8.418 4.503 -5.695 1.00 88.88 83 TYR A CA 1
ATOM 678 C C . TYR A 1 83 ? 7.908 5.600 -6.637 1.00 88.88 83 TYR A C 1
ATOM 680 O O . TYR A 1 83 ? 8.247 5.596 -7.815 1.00 88.88 83 TYR A O 1
ATOM 688 N N . LEU A 1 84 ? 7.158 6.579 -6.118 1.00 85.62 84 LEU A N 1
ATOM 689 C CA . LEU A 1 84 ? 6.743 7.768 -6.872 1.00 85.62 84 LEU A CA 1
ATOM 690 C C . LEU A 1 84 ? 7.894 8.763 -7.090 1.00 85.62 84 LEU A C 1
ATOM 692 O O . LEU A 1 84 ? 7.940 9.436 -8.115 1.00 85.62 84 LEU A O 1
ATOM 696 N N . SER A 1 85 ? 8.834 8.848 -6.145 1.00 66.94 85 SER A N 1
ATOM 697 C CA . SER A 1 85 ? 9.964 9.788 -6.203 1.00 66.94 85 SER A CA 1
ATOM 698 C C . SER A 1 85 ? 11.112 9.356 -7.130 1.00 66.94 85 SER A C 1
ATOM 700 O O . SER A 1 85 ? 12.110 10.065 -7.212 1.00 66.94 85 SER A O 1
ATOM 702 N N . ILE A 1 86 ? 10.992 8.236 -7.855 1.00 56.03 86 ILE A N 1
ATOM 703 C CA . ILE A 1 86 ? 11.987 7.762 -8.845 1.00 56.03 86 ILE A CA 1
ATOM 704 C C . ILE A 1 86 ? 11.675 8.351 -10.246 1.00 56.03 86 ILE A C 1
ATOM 706 O O . ILE A 1 86 ? 11.772 7.700 -11.279 1.00 56.03 86 ILE A O 1
ATOM 710 N N . SER A 1 87 ? 11.268 9.620 -10.296 1.00 44.59 87 SER A N 1
ATOM 711 C CA . SER A 1 87 ? 11.180 10.425 -11.525 1.00 44.59 87 SER A CA 1
ATOM 712 C C . SER A 1 87 ? 11.824 11.785 -11.283 1.00 44.59 87 SER A C 1
ATOM 714 O O . SER A 1 87 ? 11.135 12.796 -11.169 1.00 44.59 87 SER A O 1
ATOM 716 N N . LEU A 1 88 ? 13.153 11.789 -11.164 1.00 39.72 88 LEU A N 1
ATOM 717 C CA . LEU A 1 88 ? 14.015 12.956 -11.358 1.00 39.72 88 LEU A CA 1
ATOM 718 C C . LEU A 1 88 ? 15.266 12.514 -12.118 1.00 39.72 88 LEU A C 1
ATOM 720 O O . LEU A 1 88 ? 15.894 11.530 -11.669 1.00 39.72 88 LEU A O 1
#

Secondary structure (DSSP, 8-state):
-------S-------------PPPHHHHHHHHHHHHTT-HHHHHHHHHHHHHH-GGGHHHHHHHHHHHHTT-HHHHHHHHHHHHT---

Sequence (88 aa):
NNQNLINQQEQNNLLLTETIIAPPIEDINQLYDLALKGRIVAIQKEVEKLAQLDERYSSFTQEILHLTQKFQINAIQEFLKKYLSISL

Radius of gyration: 19.1 Å; chains: 1; bounding box: 68×34×24 Å

Foldseek 3Di:
DDDDDDDDDDDPPPPPPLVQDDDDPVLLVVLLVCLVVLVLVVNLVSLVVVCVVDVSNVVVSVVSNVCSVVSVSVVSNVSSVVVVPPPD